Protein AF-A0A1G6VRT6-F1 (afdb_monomer)

Nearest PDB structures (foldseek):
  5xux-assembly3_F  TM=4.438E-01  e=1.487E+00  Methanosarcina mazei Go1

Foldseek 3Di:
DDKWKWFDPDDDDDPVPPPDDDDDDDDDDDDDDGDDTPPPDDAQLFWDWDWDQWDQDPNTTITMTDIDTDDLVSNLVVLVVVLQVVQQVLVCVVPANGLVSLLVCCPPPPVVSVLSNVLSVVLSVQQVVQSVVLSVCCVVVVDPDDPHSVVVVVSGDDNDRPPPPDD

Solvent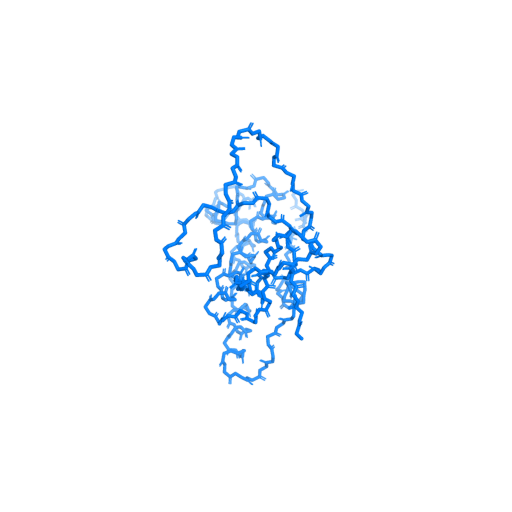-accessible surface area (backbone atoms only — not comparable to full-atom values): 10307 Å² total; per-residue (Å²): 133,70,71,40,49,31,68,49,91,77,81,84,85,63,89,8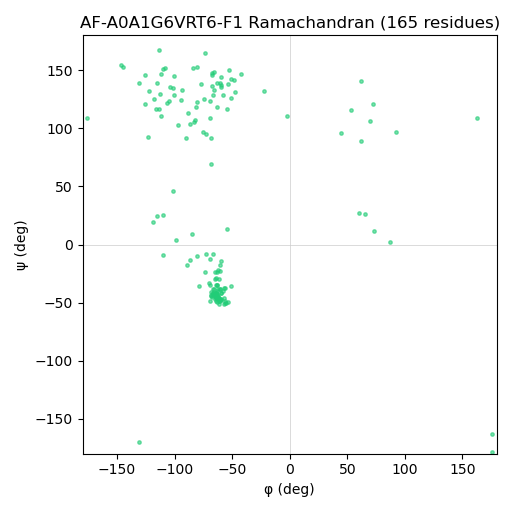7,75,77,83,76,80,90,78,92,87,83,84,95,77,90,83,90,70,83,60,75,59,50,91,70,87,76,55,75,47,57,34,36,78,42,84,47,81,62,42,78,56,96,90,39,54,26,38,32,27,38,69,38,77,42,53,73,66,56,31,51,54,42,50,52,52,52,52,50,52,51,46,21,54,56,32,36,78,76,76,31,92,16,44,69,58,38,37,72,27,51,81,41,92,49,65,69,50,17,54,51,7,48,52,45,45,52,54,50,52,51,34,51,55,47,50,51,52,52,52,49,37,33,74,72,64,77,41,81,72,70,92,45,69,71,61,50,54,71,74,38,70,81,94,70,76,81,73,92,75,80,133

Secondary structure (DSSP, 8-state):
--EEEEE-S-----TT--SS--------------PPP-S----TTTEEEEEEEEEEETTEEEEEEEEEEPPHHHHHHHHHHHHHHHHHHHHHTTT-SSHHHHHGGGG-SSHHHHHHHHHHHHHHHHHHHHHHHHHHHHHTTSSPPPSSHHHHHHHSPP--PPP----

Mean predicted aligned error: 12.63 Å

pLDDT: mean 73.94, std 24.64, range [24.84, 98.06]

Sequence (167 aa):
MPYINKPSGRFGYSPEIAMASRGVSPNWAEEWIWYEPSTMAHDDMFQRLEETTPLLVGGTLTQQWRLLPADAVHITAAATARAQARLDGWARTRNYDGVLSLATYANSAVPRFAAEAARGIELRDATWAKLYEILTAVQAGERPMPRTWAALEQELPPLIWPDAAAA

Structure (mmCIF, N/CA/C/O backbone):
data_AF-A0A1G6VRT6-F1
#
_entry.id   AF-A0A1G6VRT6-F1
#
loop_
_atom_site.group_PDB
_atom_site.id
_atom_site.type_symbol
_atom_site.label_atom_id
_atom_site.label_alt_id
_atom_site.label_comp_id
_atom_site.label_asym_id
_atom_site.label_entity_id
_atom_site.label_seq_id
_atom_site.pdbx_PDB_ins_code
_atom_site.Cartn_x
_atom_site.Cartn_y
_atom_site.Cartn_z
_atom_site.occupancy
_atom_site.B_iso_or_equiv
_atom_site.auth_seq_id
_atom_site.auth_comp_id
_atom_site.auth_asym_id
_atom_site.auth_atom_id
_atom_site.pdbx_PDB_model_num
ATOM 1 N N . MET A 1 1 ? 12.252 -10.273 -28.292 1.00 43.78 1 MET A N 1
ATOM 2 C CA . MET A 1 1 ? 11.646 -9.390 -27.271 1.00 43.78 1 MET A CA 1
ATOM 3 C C . MET A 1 1 ? 10.135 -9.437 -27.441 1.00 43.78 1 MET A C 1
ATOM 5 O O . MET A 1 1 ? 9.716 -9.535 -28.589 1.00 43.78 1 MET A O 1
ATOM 9 N N . PRO A 1 2 ? 9.337 -9.462 -26.363 1.00 47.69 2 PRO A N 1
ATOM 10 C CA . PRO A 1 2 ? 7.882 -9.515 -26.476 1.00 47.69 2 PRO A CA 1
ATOM 11 C C . PRO A 1 2 ? 7.295 -8.143 -26.850 1.00 47.69 2 PRO A C 1
ATOM 13 O O . PRO A 1 2 ? 7.732 -7.119 -26.323 1.00 47.69 2 PRO A O 1
ATOM 16 N N . TYR A 1 3 ? 6.314 -8.137 -27.754 1.00 38.84 3 TYR A N 1
ATOM 17 C CA . TYR A 1 3 ? 5.597 -6.945 -28.217 1.00 38.84 3 TYR A CA 1
ATOM 18 C C . TYR A 1 3 ? 4.096 -7.145 -28.037 1.00 38.84 3 TYR A C 1
ATOM 20 O O . TYR A 1 3 ? 3.597 -8.253 -28.231 1.00 38.84 3 TYR A O 1
ATOM 28 N N . ILE A 1 4 ? 3.393 -6.061 -27.721 1.00 43.75 4 ILE A N 1
ATOM 29 C CA . ILE A 1 4 ? 1.935 -6.008 -27.714 1.00 43.75 4 ILE A CA 1
ATOM 30 C C . ILE A 1 4 ? 1.486 -5.201 -28.927 1.00 43.75 4 ILE A C 1
ATOM 32 O O . ILE A 1 4 ? 1.867 -4.042 -29.091 1.00 43.75 4 ILE A O 1
ATOM 36 N N . ASN A 1 5 ? 0.682 -5.818 -29.788 1.00 43.56 5 ASN A N 1
ATOM 37 C CA . ASN A 1 5 ? 0.158 -5.173 -30.987 1.00 43.56 5 ASN A CA 1
ATOM 38 C C . ASN A 1 5 ? -1.288 -4.738 -30.746 1.00 43.56 5 ASN A C 1
ATOM 40 O O . ASN A 1 5 ? -2.097 -5.529 -30.258 1.00 43.56 5 ASN A O 1
ATOM 44 N N . LYS A 1 6 ? -1.618 -3.507 -31.140 1.00 45.47 6 LYS A N 1
ATOM 45 C CA . LYS A 1 6 ? -2.993 -3.018 -31.235 1.00 45.47 6 LYS A CA 1
ATOM 46 C C . LYS A 1 6 ? -3.221 -2.478 -32.651 1.00 45.47 6 LYS A C 1
ATOM 48 O O . LYS A 1 6 ? -2.519 -1.553 -33.056 1.00 45.47 6 LYS A O 1
ATOM 53 N N . PRO A 1 7 ? -4.182 -3.003 -33.424 1.00 43.25 7 PRO A N 1
ATOM 54 C CA . PRO A 1 7 ? -4.597 -2.359 -34.663 1.00 43.25 7 PRO A CA 1
ATOM 55 C C . PRO A 1 7 ? -5.185 -0.987 -34.310 1.00 43.25 7 PRO A C 1
ATOM 57 O O . PRO A 1 7 ? -6.159 -0.914 -33.560 1.00 43.25 7 PRO A O 1
ATOM 60 N N . SER A 1 8 ? -4.593 0.107 -34.791 1.00 48.62 8 SER A N 1
ATOM 61 C CA . SER A 1 8 ? -5.166 1.443 -34.627 1.00 48.62 8 SER A CA 1
ATOM 62 C C . SER A 1 8 ? -5.607 1.966 -35.988 1.00 48.62 8 SER A C 1
ATOM 64 O O . SER A 1 8 ? -4.811 2.286 -36.870 1.00 48.62 8 SER A O 1
ATOM 66 N N . GLY A 1 9 ? -6.922 2.062 -36.173 1.00 43.75 9 GLY A N 1
ATOM 67 C CA . GLY A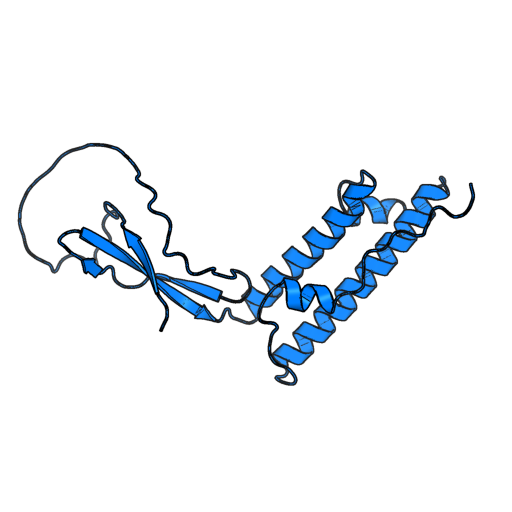 1 9 ? -7.488 2.847 -37.259 1.00 43.75 9 GLY A CA 1
ATOM 68 C C . GLY A 1 9 ? -7.228 4.332 -37.002 1.00 43.75 9 GLY A C 1
ATOM 69 O O . GLY A 1 9 ? -8.046 4.978 -36.365 1.00 43.75 9 GLY A O 1
ATOM 70 N N . ARG A 1 10 ? -6.107 4.848 -37.529 1.00 43.47 10 ARG A N 1
ATOM 71 C CA . ARG A 1 10 ? -5.695 6.270 -37.617 1.00 43.47 10 ARG A CA 1
ATOM 72 C C . ARG A 1 10 ? -5.256 6.954 -36.307 1.00 43.47 10 ARG A C 1
ATOM 74 O O . ARG A 1 10 ? -6.047 7.161 -35.397 1.00 43.47 10 ARG A O 1
ATOM 81 N N . PHE A 1 11 ? -4.015 7.451 -36.292 1.00 38.66 11 PHE A N 1
ATOM 82 C CA . PHE A 1 11 ? -3.571 8.526 -35.395 1.00 38.66 11 PHE A CA 1
ATOM 83 C C . PHE A 1 11 ? -3.538 9.871 -36.136 1.00 38.66 11 PHE A C 1
ATOM 85 O O . PHE A 1 11 ? -3.240 9.929 -37.331 1.00 38.66 11 PHE A O 1
ATOM 92 N N . GLY A 1 12 ? -3.867 10.948 -35.418 1.00 36.34 12 GLY A N 1
ATOM 93 C CA . GLY A 1 12 ? -3.774 12.326 -35.895 1.00 36.34 12 GLY A CA 1
ATOM 94 C C . GLY A 1 12 ? -2.324 12.814 -35.949 1.00 36.34 12 GLY A C 1
ATOM 95 O O . GLY A 1 12 ? -1.608 12.740 -34.959 1.00 36.34 12 GLY A O 1
ATOM 96 N N . TYR A 1 13 ? -1.936 13.287 -37.134 1.00 32.00 13 TYR A N 1
ATOM 97 C CA . TYR A 1 13 ? -0.764 14.087 -37.511 1.00 32.00 13 TYR A CA 1
ATOM 98 C C . TYR A 1 13 ? 0.206 14.530 -36.390 1.00 32.00 13 TYR A C 1
ATOM 100 O O . TYR A 1 13 ? -0.083 15.473 -35.656 1.00 32.00 13 TYR A O 1
ATOM 108 N N . SER A 1 14 ? 1.424 13.969 -36.381 1.00 32.97 14 SER A N 1
ATOM 109 C CA . SER A 1 14 ? 2.636 14.671 -35.924 1.00 32.97 14 SER A CA 1
ATOM 110 C C . SER A 1 14 ? 3.526 15.007 -37.141 1.00 32.97 14 SER A C 1
ATOM 112 O O . SER A 1 14 ? 3.465 14.2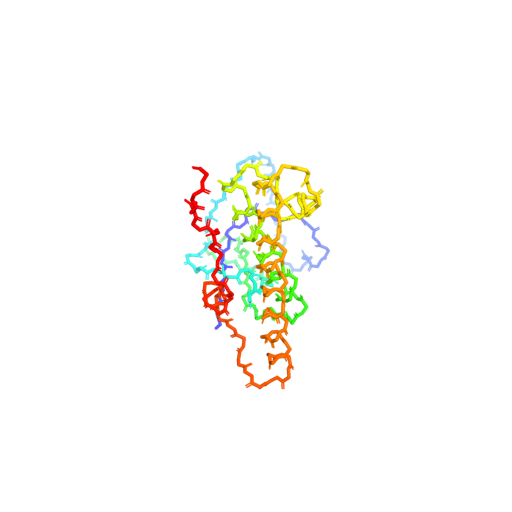99 -38.154 1.00 32.97 14 SER A O 1
ATOM 114 N N . PRO A 1 15 ? 4.339 16.084 -37.102 1.00 32.47 15 PRO A N 1
ATOM 115 C CA . PRO A 1 15 ? 5.078 16.587 -38.271 1.00 32.47 15 PRO A CA 1
ATOM 116 C C . PRO A 1 15 ? 6.177 15.648 -38.796 1.00 32.47 15 PRO A C 1
ATOM 118 O O . PRO A 1 15 ? 6.746 15.898 -39.855 1.00 32.47 15 PRO A O 1
ATOM 121 N N . GLU A 1 16 ? 6.481 14.570 -38.074 1.00 34.81 16 GLU A N 1
ATOM 122 C CA . GLU A 1 16 ? 7.564 13.633 -38.392 1.00 34.81 16 GLU A CA 1
ATOM 123 C C . GLU A 1 16 ? 7.170 12.613 -39.481 1.00 34.81 16 GLU A C 1
ATOM 125 O O . GLU A 1 16 ? 8.029 11.943 -40.051 1.00 34.81 16 GLU A O 1
ATOM 130 N N . ILE A 1 17 ? 5.885 12.547 -39.858 1.00 34.03 17 ILE A N 1
ATOM 131 C CA . ILE A 1 17 ? 5.340 11.621 -40.870 1.00 34.03 17 ILE A CA 1
ATOM 132 C C . ILE A 1 17 ? 5.129 12.337 -42.222 1.00 34.03 17 ILE A C 1
ATOM 134 O O . ILE A 1 17 ? 4.082 12.231 -42.855 1.00 34.03 17 ILE A O 1
ATOM 138 N N . ALA A 1 18 ? 6.115 13.111 -42.684 1.00 27.28 18 ALA A N 1
ATOM 139 C CA . ALA A 1 18 ? 6.044 13.820 -43.972 1.00 27.28 18 ALA A CA 1
ATOM 140 C C . ALA A 1 18 ? 6.768 13.110 -45.138 1.00 27.28 18 ALA A C 1
ATOM 142 O O . ALA A 1 18 ? 6.813 13.649 -46.242 1.00 27.28 18 ALA A O 1
ATOM 143 N N . MET A 1 19 ? 7.328 11.908 -44.941 1.00 27.06 19 MET A N 1
ATOM 144 C CA . MET A 1 19 ? 8.207 11.268 -45.941 1.00 27.06 19 MET A CA 1
ATOM 145 C C . MET A 1 19 ? 7.747 9.919 -46.515 1.00 27.06 19 MET A C 1
ATOM 147 O O . MET A 1 19 ? 8.545 9.221 -47.134 1.00 27.06 19 MET A O 1
ATOM 151 N N . ALA A 1 20 ? 6.461 9.573 -46.423 1.00 28.34 20 ALA A N 1
ATOM 152 C CA . ALA A 1 20 ? 5.912 8.411 -47.128 1.00 28.34 20 ALA A CA 1
ATOM 153 C C . ALA A 1 20 ? 4.744 8.814 -48.046 1.00 28.34 20 ALA A C 1
ATOM 155 O O . ALA A 1 20 ? 3.598 8.880 -47.628 1.00 28.34 20 ALA A O 1
ATOM 156 N N . SER A 1 21 ? 5.094 9.091 -49.305 1.00 27.50 21 SER A N 1
ATOM 157 C CA . SER A 1 21 ? 4.302 8.878 -50.530 1.00 27.50 21 SER A CA 1
ATOM 158 C C . SER A 1 21 ? 2.871 9.439 -50.628 1.00 27.50 21 SER A C 1
ATOM 160 O O . SER A 1 21 ? 1.924 8.976 -50.005 1.00 27.50 21 SER A O 1
ATOM 162 N N . ARG A 1 22 ? 2.723 10.381 -51.568 1.00 27.34 22 ARG A N 1
ATOM 163 C CA . ARG A 1 22 ? 1.492 11.020 -52.066 1.00 27.34 22 ARG A CA 1
ATOM 164 C C . ARG A 1 22 ? 0.389 10.034 -52.497 1.00 27.34 22 ARG A C 1
ATOM 166 O O . ARG A 1 22 ? 0.671 9.087 -53.223 1.00 27.34 22 ARG A O 1
ATOM 173 N N . GLY A 1 23 ? -0.869 10.393 -52.222 1.00 24.84 23 GLY A N 1
ATOM 174 C CA . GLY A 1 23 ? -2.055 9.841 -52.892 1.00 24.84 23 GLY A CA 1
ATOM 175 C C . GLY A 1 23 ? -3.356 10.095 -52.119 1.00 24.84 23 GLY A C 1
ATOM 176 O O . GLY A 1 23 ? -3.562 9.515 -51.066 1.00 24.84 23 GLY A O 1
ATOM 177 N N . VAL A 1 24 ? -4.206 10.982 -52.645 1.00 28.47 24 VAL A N 1
ATOM 178 C CA . VAL A 1 24 ? -5.591 11.348 -52.232 1.00 28.47 24 VAL A CA 1
ATOM 179 C C . VAL A 1 24 ? -6.420 10.084 -51.854 1.00 28.47 24 VAL A C 1
ATOM 181 O O . VAL A 1 24 ? -6.215 9.057 -52.486 1.00 28.47 24 VAL A O 1
ATOM 184 N N . SER A 1 25 ? -7.382 10.002 -50.914 1.00 30.25 25 SER A N 1
ATOM 185 C CA . SER A 1 25 ? -8.563 10.837 -50.579 1.00 30.25 25 SER A CA 1
ATOM 186 C C . SER A 1 25 ? -9.387 10.147 -49.427 1.00 30.25 25 SER A C 1
ATOM 188 O O . SER A 1 25 ? -8.831 9.263 -48.784 1.00 30.25 25 SER A O 1
ATOM 190 N N . PRO A 1 26 ? -10.668 10.456 -49.102 1.00 37.03 26 PRO A N 1
ATOM 191 C CA . PRO A 1 26 ? -11.062 11.312 -47.978 1.00 37.03 26 PRO A CA 1
ATOM 192 C C . PRO A 1 26 ? -12.181 10.689 -47.076 1.00 37.03 26 PRO A C 1
ATOM 194 O O . PRO A 1 26 ? -12.566 9.541 -47.246 1.00 37.03 26 PRO A O 1
ATOM 197 N N . ASN A 1 27 ? -12.733 11.493 -46.157 1.00 33.75 27 ASN A N 1
ATOM 198 C CA . ASN A 1 27 ? -14.095 11.425 -45.578 1.00 33.75 27 ASN A CA 1
ATOM 199 C C . ASN A 1 27 ? -14.507 10.274 -44.619 1.00 33.75 27 ASN A C 1
ATOM 201 O O . ASN A 1 27 ? -14.776 9.150 -45.011 1.00 33.75 27 ASN A O 1
ATOM 205 N N . TRP A 1 28 ? -14.605 10.652 -43.338 1.00 40.38 28 TRP A N 1
ATOM 206 C CA . TRP A 1 28 ? -15.759 10.542 -42.419 1.00 40.38 28 TRP A CA 1
ATOM 207 C C . TRP A 1 28 ? -16.552 9.211 -42.385 1.00 40.38 28 TRP A C 1
ATOM 209 O O . TRP A 1 28 ? -17.489 9.039 -43.155 1.00 40.38 28 TRP A O 1
ATOM 219 N N . ALA A 1 29 ? -16.215 8.341 -41.423 1.00 27.47 29 ALA A N 1
ATOM 220 C CA . ALA A 1 29 ? -17.055 7.334 -40.733 1.00 27.47 29 ALA A CA 1
ATOM 221 C C . ALA A 1 29 ? -16.149 6.695 -39.649 1.00 27.47 29 ALA A C 1
ATOM 223 O O . ALA A 1 29 ? -15.026 6.310 -39.964 1.00 27.47 29 ALA A O 1
ATOM 224 N N . GLU A 1 30 ? -16.363 6.953 -38.356 1.00 44.31 30 GLU A N 1
ATOM 225 C CA . GLU A 1 30 ? -17.156 6.163 -37.392 1.00 44.31 30 GLU A CA 1
ATOM 226 C C . GLU A 1 30 ? -16.659 4.727 -37.128 1.00 44.31 30 GLU A C 1
ATOM 228 O O . GLU A 1 30 ? -16.243 4.015 -38.034 1.00 44.31 30 GLU A O 1
ATOM 233 N N . GLU A 1 31 ? -16.764 4.352 -35.844 1.00 29.03 31 GLU A N 1
ATOM 234 C CA . GLU A 1 31 ? -16.533 3.041 -35.212 1.00 29.03 31 GLU A CA 1
ATOM 235 C C . GLU A 1 31 ? -15.118 2.756 -34.651 1.00 29.03 31 GLU A C 1
ATOM 237 O O . GLU A 1 31 ? -14.180 2.328 -35.323 1.00 29.03 31 GLU A O 1
ATOM 242 N N . TRP A 1 32 ? -14.973 2.982 -33.338 1.00 28.61 32 TRP A N 1
ATOM 243 C CA . TRP A 1 32 ? -13.806 2.577 -32.552 1.00 28.61 32 TRP A CA 1
ATOM 244 C C . TRP A 1 32 ? -13.856 1.069 -32.298 1.00 28.61 32 TRP A C 1
ATOM 246 O O . TRP A 1 32 ? -14.498 0.623 -31.347 1.00 28.61 32 TRP A O 1
ATOM 256 N N . ILE A 1 33 ? -13.158 0.274 -33.107 1.00 29.42 33 ILE A N 1
ATOM 257 C CA . ILE A 1 33 ? -13.012 -1.155 -32.820 1.00 29.42 33 ILE A CA 1
ATOM 258 C C . ILE A 1 33 ? -11.815 -1.352 -31.886 1.00 29.42 33 ILE A C 1
ATOM 260 O O . ILE A 1 33 ? -10.651 -1.274 -32.288 1.00 29.42 33 ILE A O 1
ATOM 264 N N . TRP A 1 34 ? -12.108 -1.591 -30.609 1.00 27.31 34 TRP A N 1
ATOM 265 C CA . TRP A 1 34 ? -11.132 -2.081 -29.643 1.00 27.31 34 TRP A CA 1
ATOM 266 C C . TRP A 1 34 ? -10.835 -3.547 -29.954 1.00 27.31 34 TRP A C 1
ATOM 268 O O . TRP A 1 34 ? -11.556 -4.436 -29.517 1.00 27.31 34 TRP A O 1
ATOM 278 N N . TYR A 1 35 ? -9.773 -3.814 -30.708 1.00 32.66 35 TYR A N 1
ATOM 279 C CA . TYR A 1 35 ? -9.184 -5.149 -30.715 1.00 32.66 35 TYR A CA 1
ATOM 280 C C . TYR A 1 35 ? -8.305 -5.281 -29.474 1.00 32.66 35 TYR A C 1
ATOM 282 O O . TYR A 1 35 ? -7.418 -4.450 -29.248 1.00 32.66 35 TYR A O 1
ATOM 290 N N . GLU A 1 36 ? -8.616 -6.284 -28.650 1.00 30.86 36 GLU A N 1
ATOM 291 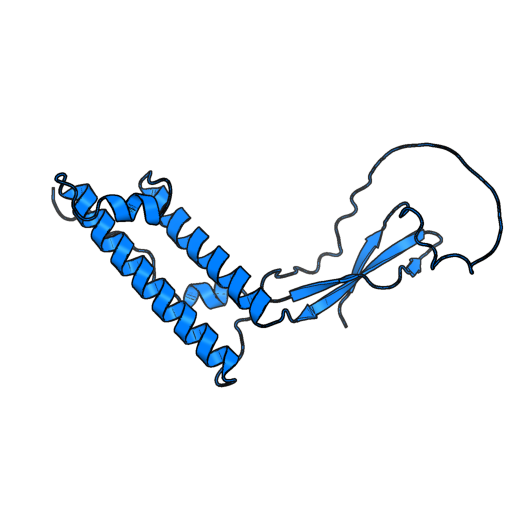C CA . GLU A 1 36 ? -7.862 -6.622 -27.445 1.00 30.86 36 GLU A CA 1
ATOM 292 C C . GLU A 1 36 ? -6.360 -6.676 -27.770 1.00 30.86 36 GLU A C 1
ATOM 294 O O . GLU A 1 36 ? -5.975 -7.291 -28.773 1.00 30.86 36 GLU A O 1
ATOM 299 N N . PRO A 1 37 ? -5.490 -6.027 -26.972 1.00 40.22 37 PRO A N 1
ATOM 300 C CA . PRO A 1 37 ? -4.065 -6.227 -27.134 1.00 40.22 37 PRO A CA 1
ATOM 301 C C . PRO A 1 37 ? -3.780 -7.714 -26.922 1.00 40.22 37 PRO A C 1
ATOM 303 O O . PRO A 1 37 ? -4.327 -8.321 -26.004 1.00 40.22 37 PRO A O 1
ATOM 306 N N . SER A 1 38 ? -2.946 -8.284 -27.795 1.00 39.88 38 SER A N 1
ATOM 307 C CA . SER A 1 38 ? -2.378 -9.637 -27.706 1.00 39.88 38 SER A CA 1
ATOM 308 C C . SER A 1 38 ? -2.368 -10.201 -26.279 1.00 39.88 38 SER A C 1
ATOM 310 O O . SER A 1 38 ? -1.869 -9.528 -25.381 1.00 39.88 38 SER A O 1
ATOM 312 N N . THR A 1 39 ? -2.828 -11.443 -26.103 1.00 42.78 39 THR A N 1
ATOM 313 C CA . THR A 1 39 ? -3.040 -12.201 -24.846 1.00 42.78 39 THR A CA 1
ATOM 314 C C . THR A 1 39 ? -1.841 -12.335 -23.885 1.00 42.78 39 THR A C 1
ATOM 316 O O . THR A 1 39 ? -1.860 -13.168 -22.978 1.00 42.78 39 THR A O 1
ATOM 319 N N . MET A 1 40 ? -0.764 -11.571 -24.062 1.00 43.22 40 MET A N 1
ATOM 320 C CA . MET A 1 40 ? 0.288 -11.446 -23.066 1.00 43.22 40 MET A CA 1
ATOM 321 C C . MET A 1 40 ? -0.244 -10.679 -21.855 1.00 43.22 40 MET A C 1
ATOM 323 O O . MET A 1 40 ? -0.439 -9.468 -21.910 1.00 43.22 40 MET A O 1
ATOM 327 N N . ALA A 1 41 ? -0.439 -11.399 -20.750 1.00 54.59 41 ALA A N 1
ATOM 328 C CA . ALA A 1 41 ? -0.628 -10.797 -19.440 1.00 54.59 41 ALA A CA 1
ATOM 329 C C . ALA A 1 41 ? 0.558 -9.860 -19.140 1.00 54.59 41 ALA A C 1
ATOM 331 O O . ALA A 1 41 ? 1.709 -10.297 -19.077 1.00 54.59 41 ALA A O 1
ATOM 332 N N . HIS A 1 42 ? 0.268 -8.570 -19.008 1.00 59.34 42 HIS A N 1
ATOM 333 C CA . HIS A 1 42 ? 1.203 -7.519 -18.611 1.00 59.34 42 HIS A CA 1
ATOM 334 C C . HIS A 1 42 ? 0.977 -7.219 -17.124 1.00 59.34 42 HIS A C 1
ATOM 336 O O . HIS A 1 42 ? -0.166 -7.030 -16.714 1.00 59.34 42 HIS A O 1
ATOM 342 N N . ASP A 1 43 ? 2.041 -7.218 -16.311 1.00 68.81 43 ASP A N 1
ATOM 343 C CA . ASP A 1 43 ? 1.964 -6.731 -14.921 1.00 68.81 43 ASP A CA 1
ATOM 344 C C . ASP A 1 43 ? 2.455 -5.286 -14.892 1.00 68.81 43 ASP A C 1
ATOM 346 O O . ASP A 1 43 ? 3.660 -5.017 -14.943 1.00 68.81 43 ASP A O 1
ATOM 350 N N . ASP A 1 44 ? 1.506 -4.358 -14.812 1.00 71.06 44 ASP A N 1
ATOM 351 C CA . ASP A 1 44 ? 1.752 -2.917 -14.815 1.00 71.06 44 ASP A CA 1
ATOM 352 C C . ASP A 1 44 ? 2.634 -2.425 -13.663 1.00 71.06 44 ASP A C 1
ATOM 354 O O . ASP A 1 44 ? 3.168 -1.324 -13.752 1.00 71.06 44 ASP A O 1
ATOM 358 N N . MET A 1 45 ? 2.869 -3.229 -12.623 1.00 74.75 45 MET A N 1
ATOM 359 C CA . MET A 1 45 ? 3.793 -2.876 -11.546 1.00 74.75 45 MET A CA 1
ATOM 360 C C . MET A 1 45 ? 5.254 -3.097 -11.924 1.00 74.75 45 MET A C 1
ATOM 362 O O . MET A 1 45 ? 6.103 -2.313 -11.513 1.00 74.75 45 MET A O 1
ATOM 366 N N . PHE A 1 46 ? 5.559 -4.135 -12.706 1.00 73.62 46 PHE A N 1
ATOM 367 C CA . PHE A 1 46 ? 6.941 -4.511 -13.040 1.00 73.62 46 PHE A CA 1
ATOM 368 C C . PHE A 1 46 ? 7.314 -4.251 -14.490 1.00 73.62 46 PHE A C 1
ATOM 370 O O . PHE A 1 46 ? 8.482 -4.391 -14.859 1.00 73.62 46 PHE A O 1
ATOM 377 N N . GLN A 1 47 ? 6.338 -3.904 -15.320 1.00 69.50 47 GLN A N 1
ATOM 378 C CA . GLN A 1 47 ? 6.526 -3.707 -16.743 1.00 69.50 47 GLN A CA 1
ATOM 379 C C . GLN A 1 47 ? 5.911 -2.380 -17.177 1.00 69.50 47 GLN A C 1
ATOM 381 O O . GLN A 1 47 ? 4.799 -2.031 -16.787 1.00 69.50 47 GLN A O 1
ATOM 386 N N . ARG A 1 48 ? 6.614 -1.663 -18.048 1.00 72.69 48 ARG A N 1
ATOM 387 C CA . ARG A 1 48 ? 6.128 -0.460 -18.725 1.00 72.69 48 ARG A CA 1
ATOM 388 C C . ARG A 1 48 ? 5.960 -0.745 -20.212 1.00 72.69 48 ARG A C 1
ATOM 390 O O . ARG A 1 48 ? 6.720 -1.519 -20.791 1.00 72.69 48 ARG A O 1
ATOM 397 N N . LEU A 1 49 ? 4.967 -0.106 -20.817 1.00 71.88 49 LEU A N 1
ATOM 398 C CA . LEU A 1 49 ? 4.759 -0.136 -22.259 1.00 71.88 49 LEU A CA 1
ATOM 399 C C . LEU A 1 49 ? 5.439 1.086 -22.876 1.00 71.88 49 LEU A C 1
ATOM 401 O O . LEU A 1 49 ? 5.167 2.217 -22.482 1.00 71.88 49 LEU A O 1
ATOM 405 N N . GLU A 1 50 ? 6.331 0.848 -23.827 1.00 72.88 50 GLU A N 1
ATOM 406 C CA . GLU A 1 50 ? 6.947 1.875 -24.661 1.00 72.88 50 GLU A CA 1
ATOM 407 C C . GLU A 1 50 ? 6.318 1.811 -26.051 1.00 72.88 50 GLU A C 1
ATOM 409 O O . GLU A 1 50 ? 6.321 0.759 -26.692 1.00 72.88 50 GLU A O 1
ATOM 414 N N . GLU A 1 51 ? 5.756 2.926 -26.509 1.00 74.44 51 GLU A N 1
ATOM 415 C CA . GLU A 1 51 ? 5.216 3.024 -27.860 1.00 74.44 51 GLU A CA 1
ATOM 416 C C . GLU A 1 51 ? 6.359 2.934 -28.875 1.00 74.44 51 GLU A C 1
ATOM 418 O O . GLU A 1 51 ? 7.357 3.646 -28.774 1.00 74.44 51 GLU A O 1
ATOM 423 N N . THR A 1 52 ? 6.231 2.045 -29.855 1.00 73.06 52 THR A N 1
ATOM 424 C CA . THR A 1 52 ? 7.219 1.900 -30.929 1.00 73.06 52 THR A CA 1
ATOM 425 C C . THR A 1 52 ? 6.633 2.304 -32.273 1.00 73.06 52 THR A C 1
ATOM 427 O O . THR A 1 52 ? 5.420 2.445 -32.415 1.00 73.06 52 THR A O 1
ATOM 430 N N . THR A 1 53 ? 7.496 2.466 -33.278 1.00 76.38 53 THR A N 1
ATOM 431 C CA . THR A 1 53 ? 7.074 2.787 -34.643 1.00 76.38 53 THR A CA 1
ATOM 432 C C . THR A 1 53 ? 5.988 1.813 -35.122 1.00 76.38 53 THR A C 1
ATOM 434 O O . THR A 1 53 ? 6.206 0.600 -35.069 1.00 76.38 53 THR A O 1
ATOM 437 N N . PRO A 1 54 ? 4.830 2.313 -35.590 1.00 76.19 54 PRO A N 1
ATOM 438 C CA . PRO A 1 54 ? 3.766 1.465 -36.109 1.00 76.19 54 PRO A CA 1
ATOM 439 C C . PRO A 1 54 ? 4.233 0.627 -37.304 1.00 76.19 54 PRO A C 1
ATOM 441 O O . PRO A 1 54 ? 4.992 1.102 -38.151 1.00 76.19 54 PRO A O 1
ATOM 444 N N . LEU A 1 55 ? 3.740 -0.607 -37.406 1.00 75.06 55 LEU A N 1
ATOM 445 C CA . LEU A 1 55 ? 4.069 -1.531 -38.490 1.00 75.06 55 LEU A CA 1
ATOM 446 C C . LEU A 1 55 ? 2.918 -1.619 -39.495 1.00 75.06 55 LEU A C 1
ATOM 448 O O . LEU A 1 55 ? 1.766 -1.781 -39.104 1.00 75.06 55 LEU A O 1
ATOM 452 N N . LEU A 1 56 ? 3.213 -1.575 -40.795 1.00 75.19 56 LEU A N 1
ATOM 453 C CA . LEU A 1 56 ? 2.218 -1.860 -41.830 1.00 75.19 56 LEU A CA 1
ATOM 454 C C . LEU A 1 56 ? 2.099 -3.379 -42.026 1.00 75.19 56 LEU A C 1
ATOM 456 O O . LEU A 1 56 ? 2.983 -4.005 -42.608 1.00 75.19 56 LEU A O 1
ATOM 460 N N . VAL A 1 57 ? 1.001 -3.972 -41.559 1.00 73.31 57 VAL A N 1
ATOM 461 C CA . VAL A 1 57 ? 0.714 -5.409 -41.679 1.00 73.31 57 VAL A CA 1
ATOM 462 C C . VAL A 1 57 ? -0.533 -5.579 -42.537 1.00 73.31 57 VAL A C 1
ATOM 464 O O . VAL A 1 57 ? -1.602 -5.095 -42.182 1.00 73.31 57 VAL A O 1
ATOM 467 N N . GLY A 1 58 ? -0.402 -6.219 -43.703 1.00 73.50 58 GLY A N 1
ATOM 468 C CA . GLY A 1 58 ? -1.545 -6.484 -44.590 1.00 73.50 58 GLY A CA 1
ATOM 469 C C . GLY A 1 58 ? -2.279 -5.231 -45.096 1.00 73.50 58 GLY A C 1
ATOM 470 O O . GLY A 1 58 ? -3.469 -5.302 -45.376 1.00 73.50 58 GLY A O 1
ATOM 471 N N . GLY A 1 59 ? -1.598 -4.081 -45.190 1.00 75.69 59 GLY A N 1
ATOM 472 C CA . GLY A 1 59 ? -2.213 -2.801 -45.575 1.00 75.69 59 GLY A CA 1
ATOM 473 C C . GLY A 1 59 ? -2.820 -2.007 -44.410 1.00 75.69 59 GLY A C 1
ATOM 474 O O . GLY A 1 59 ? -3.343 -0.917 -44.625 1.00 75.69 59 GLY A O 1
ATOM 475 N N . THR A 1 60 ? -2.710 -2.504 -43.177 1.00 70.81 60 THR A N 1
ATOM 476 C CA . THR A 1 60 ? -3.184 -1.828 -41.964 1.00 70.81 60 THR A CA 1
ATOM 477 C C . THR A 1 60 ? -2.011 -1.410 -41.084 1.00 70.81 60 THR A C 1
ATOM 479 O O . THR A 1 60 ? -1.133 -2.216 -40.772 1.00 70.81 60 THR A O 1
ATOM 482 N N . LEU A 1 61 ? -1.985 -0.140 -40.670 1.00 70.31 61 LEU A N 1
ATOM 483 C CA . LEU A 1 61 ? -1.039 0.326 -39.658 1.00 70.31 61 LEU A CA 1
ATOM 484 C C . LEU A 1 61 ? -1.412 -0.280 -38.303 1.00 70.31 61 LEU A C 1
ATOM 486 O O . LEU A 1 61 ? -2.531 -0.139 -37.816 1.00 70.31 61 LEU A O 1
ATOM 490 N N . THR A 1 62 ? -0.458 -0.977 -37.709 1.00 72.50 62 THR A N 1
ATOM 491 C CA . THR A 1 62 ? -0.593 -1.663 -36.431 1.00 72.50 62 THR A CA 1
ATOM 492 C C . THR A 1 62 ? 0.310 -0.968 -35.429 1.00 72.50 62 THR A C 1
ATOM 494 O O . THR A 1 62 ? 1.531 -0.959 -35.596 1.00 72.50 62 THR A O 1
ATOM 497 N N . GLN A 1 63 ? -0.287 -0.384 -34.389 1.00 75.44 63 GLN A N 1
ATOM 498 C CA . GLN A 1 63 ? 0.462 0.180 -33.277 1.00 75.44 63 GLN A CA 1
ATOM 499 C C . GLN A 1 63 ? 1.172 -0.944 -32.531 1.00 75.44 63 GLN A C 1
ATOM 501 O O . GLN A 1 63 ? 0.568 -1.966 -32.194 1.00 75.44 63 GLN A O 1
ATOM 506 N N . GLN A 1 64 ? 2.451 -0.733 -32.251 1.00 63.41 64 GLN A N 1
ATOM 507 C CA . GLN A 1 64 ? 3.274 -1.678 -31.516 1.00 63.41 64 GLN A CA 1
ATOM 508 C C . GLN A 1 64 ? 3.711 -1.059 -30.192 1.00 63.41 64 GLN A C 1
ATOM 510 O O . GLN A 1 64 ? 4.067 0.121 -30.138 1.00 63.41 64 GLN A O 1
ATOM 515 N N . TRP A 1 65 ? 3.692 -1.872 -29.140 1.00 72.12 65 TRP A N 1
ATOM 516 C CA . TRP A 1 65 ? 4.185 -1.531 -27.814 1.00 72.12 65 TRP A CA 1
ATOM 517 C C . TRP A 1 65 ? 5.258 -2.529 -27.405 1.00 72.12 65 TRP A C 1
ATOM 519 O O . TRP A 1 65 ? 5.075 -3.745 -27.511 1.00 72.12 65 TRP A O 1
ATOM 529 N N . ARG A 1 66 ? 6.383 -2.020 -26.917 1.00 69.31 66 ARG A N 1
ATOM 530 C CA . ARG A 1 66 ? 7.460 -2.814 -26.339 1.00 69.31 66 ARG A CA 1
ATOM 531 C C . ARG A 1 66 ? 7.272 -2.901 -24.830 1.00 69.31 66 ARG A C 1
ATOM 533 O O . ARG A 1 66 ? 7.059 -1.890 -24.169 1.00 69.31 66 ARG A O 1
ATOM 540 N N . LEU A 1 67 ? 7.399 -4.107 -24.286 1.00 71.62 67 LEU A N 1
ATOM 541 C CA . LEU A 1 67 ? 7.454 -4.326 -22.843 1.00 71.62 67 LEU A CA 1
ATOM 542 C C . LEU A 1 67 ? 8.875 -4.065 -22.339 1.00 71.62 67 LEU A C 1
ATOM 544 O O . LEU A 1 67 ? 9.817 -4.760 -22.727 1.00 71.62 67 LEU A O 1
ATOM 548 N N . LEU A 1 68 ? 9.016 -3.077 -21.463 1.00 69.38 68 LEU A N 1
ATOM 549 C CA . LEU A 1 68 ? 10.246 -2.762 -20.747 1.00 69.38 68 LEU A CA 1
ATOM 550 C C . LEU A 1 68 ? 10.087 -3.099 -19.261 1.00 69.38 68 LEU A C 1
ATOM 552 O O . LEU A 1 68 ? 8.973 -3.010 -18.744 1.00 69.38 68 LEU A O 1
ATOM 556 N N . PRO A 1 69 ? 11.165 -3.459 -18.546 1.00 73.75 69 PRO A N 1
ATOM 557 C CA . PRO A 1 69 ? 11.119 -3.499 -17.090 1.00 73.75 69 PRO A CA 1
ATOM 558 C C . PRO A 1 69 ? 10.798 -2.102 -16.542 1.00 73.75 69 PRO A C 1
ATOM 560 O O . PRO A 1 69 ? 11.299 -1.095 -17.044 1.00 73.75 69 PRO A O 1
ATOM 563 N N . ALA A 1 70 ? 9.950 -2.043 -15.520 1.00 78.56 70 ALA A N 1
ATOM 564 C CA . ALA A 1 70 ? 9.687 -0.809 -14.799 1.00 78.56 70 ALA A CA 1
ATOM 565 C C . ALA A 1 70 ? 10.936 -0.355 -14.026 1.00 78.56 70 ALA A C 1
ATOM 567 O O . ALA A 1 70 ? 11.709 -1.174 -13.525 1.00 78.56 70 ALA A O 1
ATOM 568 N N . ASP A 1 71 ? 11.128 0.959 -13.926 1.00 79.50 71 ASP A N 1
ATOM 569 C CA . ASP A 1 71 ? 12.155 1.538 -13.063 1.00 79.50 71 ASP A CA 1
ATOM 570 C C . ASP A 1 71 ? 11.760 1.443 -11.576 1.00 79.50 71 ASP A C 1
ATOM 572 O O . ASP A 1 71 ? 10.605 1.196 -11.218 1.00 79.50 71 ASP A O 1
ATOM 576 N N . ALA A 1 72 ? 12.735 1.639 -10.687 1.00 78.75 72 ALA A N 1
ATOM 577 C CA . ALA A 1 72 ? 12.529 1.503 -9.246 1.00 78.75 72 ALA A CA 1
ATOM 578 C C . ALA A 1 72 ? 11.495 2.493 -8.679 1.00 78.75 72 ALA A C 1
ATOM 580 O O . ALA A 1 72 ? 10.814 2.168 -7.703 1.00 78.75 72 ALA A O 1
ATOM 581 N N . VAL A 1 73 ? 11.357 3.681 -9.281 1.00 82.19 73 VAL A N 1
ATOM 582 C CA . VAL A 1 73 ? 10.390 4.703 -8.852 1.00 82.19 73 VAL A CA 1
ATOM 583 C C . VAL A 1 73 ? 8.974 4.228 -9.156 1.00 82.19 73 VAL A C 1
ATOM 585 O O . VAL A 1 73 ? 8.120 4.232 -8.269 1.00 82.19 73 VAL A O 1
ATOM 588 N N . HIS A 1 74 ? 8.746 3.745 -10.378 1.00 83.00 74 HIS A N 1
ATOM 589 C CA . HIS A 1 74 ? 7.473 3.178 -10.808 1.00 83.00 74 HIS A CA 1
ATOM 590 C C . HIS A 1 74 ? 7.072 1.980 -9.951 1.00 83.00 74 HIS A C 1
ATOM 592 O O . HIS A 1 74 ? 5.948 1.936 -9.450 1.00 83.00 74 HIS A O 1
ATOM 598 N N . ILE A 1 75 ? 7.995 1.042 -9.712 1.00 82.62 75 ILE A N 1
ATOM 599 C CA . ILE A 1 75 ? 7.685 -0.143 -8.903 1.00 82.62 75 ILE A CA 1
ATOM 600 C C . ILE A 1 75 ? 7.348 0.258 -7.462 1.00 82.62 75 ILE A C 1
ATOM 602 O O . ILE A 1 75 ? 6.390 -0.259 -6.895 1.00 82.62 75 ILE A O 1
ATOM 606 N N . THR A 1 76 ? 8.084 1.207 -6.877 1.00 86.25 76 THR A N 1
ATOM 607 C CA . THR A 1 76 ? 7.808 1.703 -5.518 1.00 86.25 76 THR A CA 1
ATOM 608 C C . THR A 1 76 ? 6.420 2.344 -5.434 1.00 86.25 76 THR A C 1
ATOM 610 O O . THR A 1 76 ? 5.647 2.036 -4.525 1.00 86.25 76 THR A O 1
ATOM 613 N N . ALA A 1 77 ? 6.064 3.195 -6.399 1.00 87.38 77 ALA A N 1
ATOM 614 C CA . ALA A 1 77 ? 4.751 3.835 -6.454 1.00 87.38 77 ALA A CA 1
ATOM 615 C C . ALA A 1 77 ? 3.610 2.811 -6.614 1.00 87.38 77 ALA A C 1
ATOM 617 O O . ALA A 1 77 ? 2.621 2.854 -5.884 1.00 87.38 77 ALA A O 1
ATOM 618 N N . ALA A 1 78 ? 3.762 1.846 -7.521 1.00 87.50 78 ALA A N 1
ATOM 619 C CA . ALA A 1 78 ? 2.761 0.806 -7.740 1.00 87.50 78 ALA A CA 1
ATOM 620 C C . ALA A 1 78 ? 2.625 -0.142 -6.532 1.00 87.50 78 ALA A C 1
ATOM 622 O O . ALA A 1 78 ? 1.508 -0.467 -6.123 1.00 87.50 78 ALA A O 1
ATOM 623 N N . ALA A 1 79 ? 3.739 -0.545 -5.912 1.00 90.31 79 ALA A N 1
ATOM 624 C CA . ALA A 1 79 ? 3.735 -1.425 -4.746 1.00 90.31 79 ALA A CA 1
ATOM 625 C C . ALA A 1 79 ? 3.086 -0.759 -3.525 1.00 90.31 79 ALA A C 1
ATOM 627 O O . ALA A 1 79 ? 2.267 -1.378 -2.845 1.00 90.31 79 ALA A O 1
ATOM 628 N N . THR A 1 80 ? 3.400 0.514 -3.270 1.00 92.75 80 THR A N 1
ATOM 629 C CA . THR A 1 80 ? 2.781 1.280 -2.178 1.00 92.75 80 THR A CA 1
ATOM 630 C C . THR A 1 80 ? 1.282 1.485 -2.404 1.00 92.75 80 THR A C 1
ATOM 632 O O . THR A 1 80 ? 0.498 1.267 -1.481 1.00 92.75 80 THR A O 1
ATOM 635 N N . ALA A 1 81 ? 0.851 1.798 -3.631 1.00 92.56 81 ALA A N 1
ATOM 636 C CA . ALA A 1 81 ? -0.568 1.922 -3.964 1.00 92.56 81 ALA A CA 1
ATOM 637 C C . ALA A 1 81 ? -1.339 0.602 -3.769 1.00 92.56 81 ALA A C 1
ATOM 639 O O . ALA A 1 81 ? -2.412 0.593 -3.161 1.00 92.56 81 ALA A O 1
ATOM 640 N N . ARG A 1 82 ? -0.785 -0.530 -4.228 1.00 93.81 82 ARG A N 1
ATOM 641 C CA . ARG A 1 82 ? -1.406 -1.854 -4.049 1.00 93.81 82 ARG A CA 1
ATOM 642 C C . ARG A 1 82 ? -1.446 -2.279 -2.574 1.00 93.81 82 ARG A C 1
ATOM 644 O O . ARG A 1 82 ? -2.465 -2.803 -2.126 1.00 93.81 82 ARG A O 1
ATOM 651 N N . ALA A 1 83 ? -0.403 -1.991 -1.792 1.00 95.44 83 ALA A N 1
ATOM 652 C CA . ALA A 1 83 ? -0.388 -2.255 -0.349 1.00 95.44 83 ALA A CA 1
ATOM 653 C C . ALA A 1 83 ? -1.438 -1.427 0.409 1.00 95.44 83 ALA A C 1
ATOM 655 O O . ALA A 1 83 ? -2.156 -1.971 1.251 1.00 95.44 83 ALA A O 1
ATOM 656 N N . GLN A 1 84 ? -1.585 -0.143 0.067 1.00 97.25 84 GLN A N 1
ATOM 657 C CA . GLN A 1 84 ? -2.639 0.716 0.608 1.00 97.25 84 GLN A CA 1
ATOM 658 C C . GLN A 1 84 ? -4.030 0.161 0.266 1.00 97.25 84 GLN A C 1
ATOM 660 O O . GLN A 1 84 ? -4.855 -0.026 1.159 1.00 97.25 84 GLN A O 1
ATOM 665 N N . ALA A 1 85 ? -4.271 -0.191 -1.002 1.00 96.75 85 ALA A N 1
ATOM 666 C CA . ALA A 1 85 ? -5.543 -0.761 -1.445 1.00 96.75 85 ALA A CA 1
ATOM 667 C C . ALA A 1 85 ? -5.878 -2.084 -0.735 1.00 96.75 85 ALA A C 1
ATOM 669 O O . ALA A 1 85 ? -7.034 -2.310 -0.375 1.00 96.75 85 ALA A O 1
ATOM 670 N N . ARG A 1 86 ? -4.873 -2.934 -0.487 1.00 96.81 86 ARG A N 1
ATOM 671 C CA . ARG A 1 86 ? -5.010 -4.181 0.280 1.00 96.81 86 ARG A CA 1
ATOM 672 C C . ARG A 1 86 ? -5.458 -3.916 1.720 1.00 96.81 86 ARG A C 1
ATOM 674 O O . ARG A 1 86 ? -6.412 -4.538 2.185 1.00 96.81 86 ARG A O 1
ATOM 681 N N . LEU A 1 87 ? -4.804 -2.982 2.415 1.00 98.06 87 LEU A N 1
ATOM 682 C CA . LEU A 1 87 ? -5.169 -2.590 3.783 1.00 98.06 87 LEU A CA 1
ATOM 683 C C . LEU A 1 87 ? -6.575 -1.980 3.843 1.00 98.06 87 LEU A C 1
ATOM 685 O O . LEU A 1 87 ? -7.363 -2.315 4.728 1.00 98.06 87 LEU A O 1
ATOM 689 N N . ASP A 1 88 ? -6.913 -1.124 2.880 1.00 97.94 88 ASP A N 1
ATOM 690 C CA . ASP A 1 88 ? -8.235 -0.508 2.802 1.00 97.94 88 ASP A CA 1
ATOM 691 C C . ASP A 1 88 ? -9.333 -1.530 2.498 1.00 97.94 88 ASP A C 1
ATOM 693 O O . ASP A 1 88 ? -10.397 -1.492 3.113 1.00 97.94 88 ASP A O 1
ATOM 697 N N . GLY A 1 89 ? -9.082 -2.465 1.578 1.00 97.81 89 GLY A N 1
ATOM 698 C CA . GLY A 1 89 ? -9.995 -3.565 1.271 1.00 97.81 89 GLY A CA 1
ATOM 699 C C . GLY A 1 89 ? -10.267 -4.437 2.494 1.00 97.81 8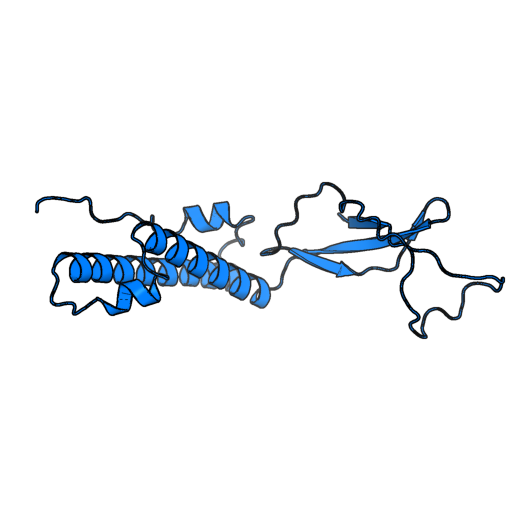9 GLY A C 1
ATOM 700 O O . GLY A 1 89 ? -11.419 -4.767 2.770 1.00 97.81 89 GLY A O 1
ATOM 701 N N . TRP A 1 90 ? -9.231 -4.734 3.279 1.00 97.25 90 TRP A N 1
ATOM 702 C CA . TRP A 1 90 ? -9.385 -5.446 4.543 1.00 97.25 90 TRP A CA 1
ATOM 703 C C . TRP A 1 90 ? -10.209 -4.651 5.565 1.00 97.25 90 TRP A C 1
ATOM 705 O O . TRP A 1 90 ? -11.153 -5.200 6.129 1.00 97.25 90 TRP A O 1
ATOM 715 N N . ALA A 1 91 ? -9.944 -3.356 5.758 1.00 97.44 91 ALA A N 1
ATOM 716 C CA . ALA A 1 91 ? -10.725 -2.520 6.675 1.00 97.44 91 ALA A CA 1
ATOM 717 C C . ALA A 1 91 ? -12.213 -2.438 6.267 1.00 97.44 91 ALA A C 1
ATOM 719 O O . ALA A 1 91 ? -13.103 -2.531 7.115 1.00 97.44 91 ALA A O 1
ATOM 720 N N . ARG A 1 92 ? -12.503 -2.366 4.960 1.00 98.00 92 ARG A N 1
ATOM 721 C CA . ARG A 1 92 ? -13.876 -2.360 4.421 1.00 98.00 92 ARG A CA 1
ATOM 722 C C . ARG A 1 92 ? -14.678 -3.613 4.759 1.00 98.00 92 ARG A C 1
ATOM 724 O O . ARG A 1 92 ? -15.900 -3.525 4.830 1.00 98.00 92 ARG A O 1
ATOM 731 N N . THR A 1 93 ? -14.036 -4.746 5.058 1.00 96.94 93 THR A N 1
ATOM 732 C CA . THR A 1 93 ? -14.746 -5.955 5.528 1.00 96.94 93 THR A CA 1
ATOM 733 C C . THR A 1 93 ? -15.513 -5.738 6.839 1.00 96.94 93 THR A C 1
ATOM 735 O O . THR A 1 93 ? -16.419 -6.507 7.149 1.00 96.94 93 THR A O 1
ATOM 738 N N . ARG A 1 94 ? -15.193 -4.672 7.590 1.00 95.38 94 ARG A N 1
ATOM 739 C CA . ARG A 1 94 ? -15.919 -4.224 8.789 1.00 95.38 94 ARG A CA 1
ATOM 740 C C . ARG A 1 94 ? -16.584 -2.849 8.626 1.00 95.38 94 ARG A C 1
ATOM 742 O O . ARG A 1 94 ? -16.890 -2.198 9.617 1.00 95.38 94 ARG A O 1
ATOM 749 N N . ASN A 1 95 ? -16.879 -2.444 7.388 1.00 95.50 95 ASN A N 1
ATOM 750 C CA . ASN A 1 95 ? -17.592 -1.205 7.033 1.00 95.50 95 ASN A CA 1
ATOM 751 C C . ASN A 1 95 ? -16.858 0.108 7.366 1.00 95.50 95 ASN A C 1
ATOM 753 O O . ASN A 1 95 ? -17.494 1.143 7.539 1.00 95.50 95 ASN A O 1
ATOM 757 N N . TYR A 1 96 ? -15.527 0.086 7.428 1.00 97.00 96 TYR A N 1
ATOM 758 C CA . TYR A 1 96 ? -14.723 1.310 7.419 1.00 97.00 96 TYR A CA 1
ATOM 759 C C . TYR A 1 96 ? -14.483 1.785 5.983 1.00 97.00 96 TYR A C 1
ATOM 761 O O . TYR A 1 96 ? -14.373 0.957 5.081 1.00 97.00 96 TYR A O 1
ATOM 769 N N . ASP A 1 97 ? -14.299 3.089 5.759 1.00 96.94 97 ASP A N 1
ATOM 770 C CA . ASP A 1 97 ? -13.970 3.615 4.418 1.00 96.94 97 ASP A CA 1
ATOM 771 C C . ASP A 1 97 ? -12.599 3.120 3.906 1.00 96.94 97 ASP A C 1
ATOM 773 O O . ASP A 1 97 ? -12.370 2.976 2.698 1.00 96.94 97 ASP A O 1
ATOM 777 N N . GLY A 1 98 ? -11.688 2.844 4.846 1.00 97.69 98 GLY A N 1
ATOM 778 C CA . GLY A 1 98 ? -10.324 2.362 4.639 1.00 97.69 98 GLY A CA 1
ATOM 779 C C . GLY A 1 98 ? -9.555 2.255 5.961 1.00 97.69 98 GLY A C 1
ATOM 780 O O . GLY A 1 98 ? -10.090 2.554 7.033 1.00 97.69 98 GLY A O 1
ATOM 781 N N . VAL A 1 99 ? -8.281 1.862 5.901 1.00 97.62 99 VAL A N 1
ATOM 782 C CA 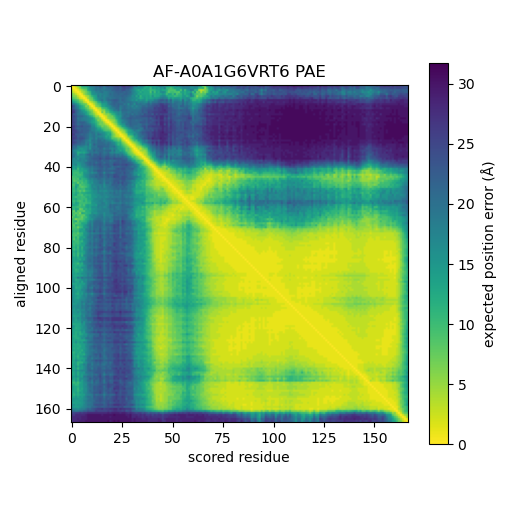. VAL A 1 99 ? -7.435 1.637 7.088 1.00 97.62 99 VAL A CA 1
ATOM 783 C C . VAL A 1 99 ? -7.181 2.926 7.874 1.00 97.62 99 VAL A C 1
ATOM 785 O O . VAL A 1 99 ? -7.037 2.893 9.093 1.00 97.62 99 VAL A O 1
ATOM 788 N N . LEU A 1 100 ? -7.174 4.080 7.197 1.00 97.12 100 LEU A N 1
ATOM 789 C CA . LEU A 1 100 ? -7.054 5.381 7.858 1.00 97.12 100 LEU A CA 1
ATOM 790 C C . LEU A 1 100 ? -8.302 5.710 8.680 1.00 97.12 100 LEU A C 1
ATOM 792 O O . LEU A 1 100 ? -8.166 6.120 9.828 1.00 97.12 100 LEU A O 1
ATOM 796 N N . SER A 1 101 ? -9.496 5.470 8.123 1.00 97.94 101 SER A N 1
ATOM 797 C CA . SER A 1 101 ? -10.775 5.634 8.830 1.00 97.94 101 SER A CA 1
ATOM 798 C C . SER A 1 101 ? -10.831 4.728 10.063 1.00 97.94 101 SER A C 1
ATOM 800 O O . SER A 1 101 ? -11.070 5.210 11.169 1.00 97.94 101 SER A O 1
ATOM 802 N N . LEU A 1 102 ? -10.462 3.450 9.913 1.00 97.44 102 LEU A N 1
ATOM 803 C CA . LEU A 1 102 ? -10.312 2.502 11.022 1.00 97.44 102 LEU A CA 1
ATOM 804 C C . LEU A 1 102 ? -9.382 3.034 12.124 1.00 97.44 102 LEU A C 1
ATOM 806 O O . LEU A 1 102 ? -9.752 3.040 13.296 1.00 97.44 102 LEU A O 1
ATOM 810 N N . ALA A 1 103 ? -8.196 3.525 11.756 1.00 97.25 103 ALA A N 1
ATOM 811 C CA . ALA A 1 103 ? -7.206 4.018 12.711 1.00 97.25 103 ALA A CA 1
ATOM 812 C C . ALA A 1 103 ? -7.681 5.247 13.513 1.00 97.25 103 ALA A C 1
ATOM 814 O O . ALA A 1 103 ? -7.205 5.457 14.629 1.00 97.25 103 ALA A O 1
ATOM 815 N N . THR A 1 104 ? -8.637 6.038 13.004 1.00 97.75 104 THR A N 1
ATOM 816 C CA . THR A 1 104 ? -9.183 7.191 13.752 1.00 97.75 104 THR A CA 1
ATOM 817 C C . THR A 1 104 ? -9.882 6.786 15.053 1.00 97.75 104 THR A C 1
ATOM 819 O O . THR A 1 104 ? -9.962 7.586 15.985 1.00 97.75 104 THR A O 1
ATOM 822 N N . TYR A 1 105 ? -10.325 5.531 15.165 1.00 96.81 105 TYR A N 1
ATOM 823 C CA . TYR A 1 105 ? -11.011 5.008 16.343 1.00 96.81 105 TYR A CA 1
ATOM 824 C C . TYR A 1 105 ? -10.073 4.504 17.451 1.00 96.81 105 TYR A C 1
ATOM 826 O O . TYR A 1 105 ? -10.562 3.936 18.426 1.00 96.81 105 TYR A O 1
ATOM 834 N N . ALA A 1 106 ? -8.757 4.737 17.358 1.00 95.94 106 ALA A N 1
ATOM 835 C CA . ALA A 1 106 ? -7.768 4.264 18.339 1.00 95.94 106 ALA A CA 1
ATOM 836 C C . ALA A 1 106 ? -8.125 4.607 19.797 1.00 95.94 106 ALA A C 1
ATOM 838 O O . ALA A 1 106 ? -7.907 3.800 20.694 1.00 95.94 106 ALA A O 1
ATOM 839 N N . ASN A 1 107 ? -8.735 5.778 20.014 1.00 94.75 107 ASN A N 1
ATOM 840 C CA . ASN A 1 107 ? -9.154 6.267 21.331 1.00 94.75 107 ASN A CA 1
ATOM 841 C C . ASN A 1 107 ? -10.685 6.279 21.500 1.00 94.75 107 ASN A C 1
ATOM 843 O O . ASN A 1 107 ? -11.224 7.096 22.247 1.00 94.75 107 ASN A O 1
ATOM 847 N N . SER A 1 108 ? -11.414 5.436 20.762 1.00 95.94 108 SER A N 1
ATOM 848 C CA . SER A 1 108 ? -12.872 5.367 20.871 1.00 95.94 108 SER A CA 1
ATOM 849 C C . SER A 1 108 ? -13.302 4.917 22.269 1.00 95.94 108 SER A C 1
ATOM 851 O O . SER A 1 108 ? -12.752 3.971 22.826 1.00 95.94 108 SER A O 1
ATOM 853 N N . ALA A 1 109 ? -14.353 5.538 22.810 1.00 96.06 109 ALA A N 1
ATOM 854 C CA . ALA A 1 109 ? -14.992 5.076 24.043 1.00 96.06 109 ALA A CA 1
ATOM 855 C C . ALA A 1 109 ? -15.746 3.743 23.864 1.00 96.06 109 ALA A C 1
ATOM 857 O O . ALA A 1 109 ? -16.140 3.123 24.848 1.00 96.06 109 ALA A O 1
ATOM 858 N N . VAL A 1 110 ? -15.965 3.301 22.619 1.00 95.06 110 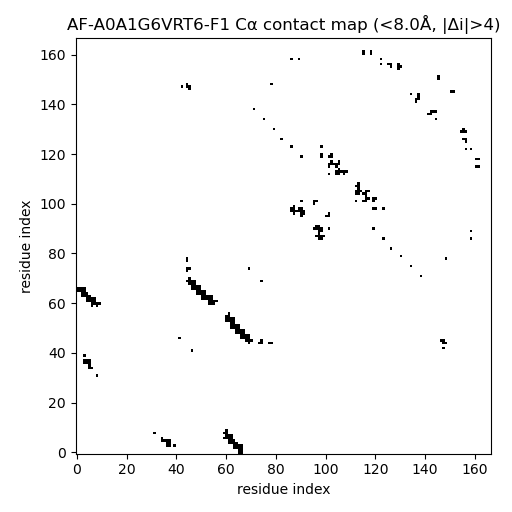VAL A N 1
ATOM 859 C CA . VAL A 1 110 ? -16.576 2.005 22.309 1.00 95.06 110 VAL A CA 1
ATOM 860 C C . VAL A 1 110 ? -15.466 0.948 22.239 1.00 95.06 110 VAL A C 1
ATOM 862 O O . VAL A 1 110 ? -14.674 0.986 21.291 1.00 95.06 110 VAL A O 1
ATOM 865 N N . PRO A 1 111 ? -15.418 -0.033 23.167 1.00 93.12 111 PRO A N 1
ATOM 866 C CA . PRO A 1 111 ? -14.299 -0.977 23.263 1.00 93.12 111 PRO A CA 1
ATOM 867 C C . PRO A 1 111 ? -14.030 -1.753 21.973 1.00 93.12 111 PRO A C 1
ATOM 869 O O . PRO A 1 111 ? -12.877 -1.957 21.601 1.00 93.12 111 PRO A O 1
ATOM 872 N N . ARG A 1 112 ? -15.094 -2.128 21.249 1.00 92.56 112 ARG A N 1
ATOM 873 C CA . ARG A 1 112 ? -14.985 -2.811 19.955 1.00 92.56 112 ARG A CA 1
ATOM 874 C C . ARG A 1 112 ? -14.169 -1.996 18.949 1.00 92.56 112 ARG A C 1
ATOM 876 O O . ARG A 1 112 ? -13.217 -2.517 18.383 1.00 92.56 112 ARG A O 1
ATOM 883 N N . PHE A 1 113 ? -14.512 -0.721 18.762 1.00 94.81 113 PHE A N 1
ATOM 884 C CA . PHE A 1 113 ? -13.847 0.131 17.775 1.00 94.81 113 PHE A CA 1
ATOM 885 C C . PHE A 1 113 ? -12.406 0.460 18.168 1.00 94.81 113 PHE A C 1
ATOM 887 O O . PHE A 1 113 ? -11.545 0.507 17.296 1.00 94.81 113 PHE A O 1
ATOM 894 N N . ALA A 1 114 ? -12.126 0.624 19.464 1.00 95.88 114 ALA A N 1
ATOM 895 C CA . ALA A 1 114 ? -10.760 0.809 19.949 1.00 95.88 114 ALA A CA 1
ATOM 896 C C . ALA A 1 114 ? -9.886 -0.431 19.684 1.00 95.88 114 ALA A C 1
ATOM 898 O O . ALA A 1 114 ? -8.776 -0.304 19.167 1.00 95.88 114 ALA A O 1
ATOM 899 N N . ALA A 1 115 ? -10.398 -1.636 19.966 1.00 95.00 115 ALA A N 1
ATOM 900 C CA . ALA A 1 115 ? -9.685 -2.888 19.707 1.00 95.00 115 ALA A CA 1
ATOM 901 C C . ALA A 1 115 ? -9.434 -3.118 18.204 1.00 95.00 115 ALA A C 1
ATOM 903 O O . ALA A 1 115 ? -8.340 -3.514 17.800 1.00 95.00 115 ALA A O 1
ATOM 904 N N . GLU A 1 116 ? -10.429 -2.831 17.364 1.00 95.69 116 GLU A N 1
ATOM 905 C CA . GLU A 1 116 ? -10.312 -2.920 15.905 1.00 95.69 116 GLU A CA 1
ATOM 906 C C . GLU A 1 116 ? -9.288 -1.927 15.353 1.00 95.69 116 GLU A C 1
ATOM 908 O O . GLU A 1 116 ? -8.441 -2.305 14.541 1.00 95.69 116 GLU A O 1
ATOM 913 N N . ALA A 1 117 ? -9.325 -0.677 15.819 1.00 96.88 117 ALA A N 1
ATOM 914 C CA . ALA A 1 117 ? -8.377 0.355 15.421 1.00 96.88 117 ALA A CA 1
ATOM 915 C C . ALA A 1 117 ? -6.944 0.007 15.830 1.00 96.88 117 ALA A C 1
ATOM 917 O O . ALA A 1 117 ? -6.034 0.134 15.012 1.00 96.88 117 ALA A O 1
ATOM 918 N N . ALA A 1 118 ? -6.747 -0.487 17.057 1.00 96.75 118 ALA A N 1
ATOM 919 C CA . ALA A 1 118 ? -5.444 -0.941 17.531 1.00 96.75 118 ALA A CA 1
ATOM 920 C C . ALA A 1 118 ? -4.874 -2.043 16.624 1.00 96.75 118 ALA A C 1
ATOM 922 O O . ALA A 1 118 ? -3.729 -1.939 16.181 1.00 96.75 118 ALA A O 1
ATOM 923 N N . ARG A 1 119 ? -5.695 -3.040 16.254 1.00 96.62 119 ARG A N 1
ATOM 924 C CA . ARG A 1 119 ? -5.278 -4.075 15.298 1.00 96.62 119 ARG A CA 1
ATOM 925 C C . ARG A 1 119 ? -4.958 -3.497 13.922 1.00 96.62 119 ARG A C 1
ATOM 927 O O . ARG A 1 119 ? -3.975 -3.893 13.300 1.00 96.62 119 ARG A O 1
ATOM 934 N N . GLY A 1 120 ? -5.799 -2.594 13.424 1.00 96.75 120 GLY A N 1
ATOM 935 C CA . GLY A 1 120 ? -5.602 -1.960 12.125 1.00 96.75 120 GLY A CA 1
ATOM 936 C C . GLY A 1 120 ? -4.285 -1.196 12.038 1.00 96.75 120 GLY A C 1
ATOM 937 O O . GLY A 1 120 ? -3.578 -1.311 11.039 1.00 96.75 120 GLY A O 1
ATOM 938 N N . ILE A 1 121 ? -3.934 -0.466 13.098 1.00 97.94 121 ILE A N 1
ATOM 939 C CA . ILE A 1 121 ? -2.663 0.258 13.214 1.00 97.94 121 ILE A CA 1
ATOM 940 C C . ILE A 1 121 ? -1.490 -0.724 13.231 1.00 97.94 121 ILE A C 1
ATOM 942 O O . ILE A 1 121 ? -0.568 -0.564 12.438 1.00 97.94 121 ILE A O 1
ATOM 946 N N . GLU A 1 122 ? -1.555 -1.772 14.053 1.00 97.75 122 GLU A N 1
ATOM 947 C CA . GLU A 1 122 ? -0.512 -2.803 14.129 1.00 97.75 122 GLU A CA 1
ATOM 948 C C . GLU A 1 122 ? -0.240 -3.448 12.758 1.00 97.75 122 GLU A C 1
ATOM 950 O O . GLU A 1 122 ? 0.901 -3.503 12.297 1.00 97.75 122 GLU A O 1
ATOM 955 N N . LEU A 1 123 ? -1.294 -3.898 12.068 1.00 97.50 123 LEU A N 1
ATOM 956 C CA . LEU A 1 123 ? -1.174 -4.538 10.756 1.00 97.50 123 LEU A CA 1
ATOM 957 C C . LEU A 1 123 ? -0.671 -3.577 9.679 1.00 97.50 123 LEU A C 1
ATOM 959 O O . LEU A 1 123 ? 0.120 -3.975 8.820 1.00 97.50 123 LEU A O 1
ATOM 963 N N . ARG A 1 124 ? -1.119 -2.318 9.716 1.00 97.88 124 ARG A N 1
ATOM 964 C CA . ARG A 1 124 ? -0.647 -1.267 8.813 1.00 97.88 124 ARG A CA 1
ATOM 965 C C . ARG A 1 124 ? 0.850 -1.044 8.998 1.00 97.88 124 ARG A C 1
ATOM 967 O O . ARG A 1 124 ? 1.592 -1.078 8.020 1.00 97.88 124 ARG A O 1
ATOM 974 N N . ASP A 1 125 ? 1.288 -0.849 10.234 1.00 97.94 125 ASP A N 1
ATOM 975 C CA . ASP A 1 125 ? 2.679 -0.538 10.551 1.00 97.94 125 ASP A CA 1
ATOM 976 C C . ASP A 1 125 ? 3.597 -1.719 10.187 1.00 97.94 125 ASP A C 1
ATOM 978 O O . ASP A 1 125 ? 4.617 -1.527 9.523 1.00 97.94 125 ASP A O 1
ATOM 982 N N . ALA A 1 126 ? 3.185 -2.954 10.495 1.00 97.94 126 ALA A N 1
ATOM 983 C CA . ALA A 1 126 ? 3.907 -4.162 10.094 1.00 97.94 126 ALA A CA 1
ATOM 984 C C . ALA A 1 126 ? 3.977 -4.334 8.564 1.00 97.94 126 ALA A C 1
ATOM 986 O O . ALA A 1 126 ? 5.016 -4.723 8.027 1.00 97.94 126 ALA A O 1
ATOM 987 N N . THR A 1 127 ? 2.890 -4.024 7.847 1.00 97.94 127 THR A N 1
ATOM 988 C CA . THR A 1 127 ? 2.851 -4.092 6.377 1.00 97.94 127 THR A CA 1
ATOM 989 C C . THR A 1 127 ? 3.835 -3.107 5.756 1.00 97.94 127 THR A C 1
ATOM 991 O O . THR A 1 127 ? 4.602 -3.493 4.874 1.00 97.94 127 THR A O 1
ATOM 994 N N . TRP A 1 128 ? 3.862 -1.859 6.230 1.00 97.88 128 TRP A N 1
ATOM 995 C CA . TRP A 1 128 ? 4.790 -0.853 5.712 1.00 97.88 128 TRP A CA 1
ATOM 996 C C . TRP A 1 128 ? 6.240 -1.176 6.040 1.00 97.88 128 TRP A C 1
ATOM 998 O O . TRP A 1 128 ? 7.087 -1.083 5.153 1.00 97.88 128 TRP A O 1
ATOM 1008 N N . ALA A 1 129 ? 6.522 -1.605 7.272 1.00 97.88 129 ALA A N 1
ATOM 1009 C CA . ALA A 1 129 ? 7.863 -2.021 7.665 1.00 97.88 129 ALA A CA 1
ATOM 1010 C C . ALA A 1 129 ? 8.387 -3.130 6.742 1.00 97.88 129 ALA A C 1
ATOM 1012 O O . ALA A 1 129 ? 9.473 -2.999 6.175 1.00 97.88 129 ALA A O 1
ATOM 1013 N N . LYS A 1 130 ? 7.579 -4.175 6.510 1.00 97.50 130 LYS A N 1
ATOM 1014 C CA . LYS A 1 130 ? 7.981 -5.291 5.650 1.00 97.50 130 LYS A CA 1
ATOM 1015 C C . LYS A 1 130 ? 8.108 -4.893 4.181 1.00 97.50 130 LYS A C 1
ATOM 1017 O O . LYS A 1 130 ? 9.053 -5.310 3.514 1.00 97.50 130 LYS A O 1
ATOM 1022 N N . LEU A 1 131 ? 7.191 -4.073 3.666 1.00 95.75 131 LEU A N 1
ATOM 1023 C CA . LEU A 1 131 ? 7.255 -3.606 2.283 1.00 95.75 131 LEU A CA 1
ATOM 1024 C C . LEU A 1 131 ? 8.540 -2.809 2.026 1.00 95.75 131 LEU A C 1
ATOM 1026 O O . LEU A 1 131 ? 9.231 -3.064 1.041 1.00 95.75 131 LEU A O 1
ATOM 1030 N N . TYR A 1 132 ? 8.883 -1.872 2.911 1.00 95.19 132 TYR A N 1
ATOM 1031 C CA . TYR A 1 132 ? 10.088 -1.061 2.746 1.00 95.19 132 TYR A CA 1
ATOM 1032 C C . TYR A 1 132 ? 11.376 -1.854 2.958 1.00 95.19 132 TYR A C 1
ATOM 1034 O O . TYR A 1 132 ? 12.350 -1.592 2.255 1.00 95.19 132 TYR A O 1
ATOM 1042 N N . GLU A 1 133 ? 11.384 -2.851 3.846 1.00 95.50 133 GLU A N 1
ATOM 1043 C CA . GLU A 1 133 ? 12.490 -3.810 3.965 1.00 95.50 133 GLU A CA 1
ATOM 1044 C C . GLU A 1 133 ? 12.762 -4.498 2.615 1.00 95.50 133 GLU A C 1
ATOM 1046 O O . GLU A 1 133 ? 13.891 -4.483 2.122 1.00 95.50 133 GLU A O 1
ATOM 1051 N N . ILE A 1 134 ? 11.716 -5.031 1.970 1.00 93.19 134 ILE A N 1
ATOM 1052 C CA . ILE A 1 134 ? 11.830 -5.708 0.670 1.00 93.19 134 ILE A CA 1
ATOM 1053 C C . ILE A 1 134 ? 12.317 -4.739 -0.410 1.00 93.19 134 ILE A C 1
ATOM 1055 O O . ILE A 1 134 ? 13.257 -5.058 -1.138 1.00 93.19 134 ILE A O 1
ATOM 1059 N N . LEU A 1 135 ? 11.701 -3.557 -0.520 1.00 90.56 135 LEU A N 1
ATOM 1060 C CA . LEU A 1 135 ? 12.071 -2.568 -1.536 1.00 90.56 135 LEU A CA 1
ATOM 1061 C C . LEU A 1 135 ? 13.516 -2.084 -1.361 1.00 90.56 135 LEU A C 1
ATOM 1063 O O . LEU A 1 135 ? 14.225 -1.937 -2.355 1.00 90.56 135 LEU A O 1
ATOM 1067 N N . THR A 1 136 ? 13.974 -1.905 -0.120 1.00 91.50 136 THR A N 1
ATOM 1068 C CA . THR A 1 136 ? 15.359 -1.515 0.183 1.00 91.50 136 THR A CA 1
ATOM 1069 C C . THR A 1 136 ? 16.343 -2.605 -0.235 1.00 91.50 136 THR A C 1
ATOM 1071 O O . THR A 1 136 ? 17.308 -2.312 -0.936 1.00 91.50 136 THR A O 1
ATOM 1074 N N . ALA A 1 137 ? 16.075 -3.871 0.103 1.00 89.25 137 ALA A N 1
ATOM 1075 C CA . ALA A 1 137 ? 16.930 -4.993 -0.290 1.00 89.25 137 ALA A CA 1
ATOM 1076 C C . ALA A 1 137 ? 16.990 -5.177 -1.820 1.00 89.25 137 ALA A C 1
ATOM 1078 O O . ALA A 1 137 ? 18.032 -5.526 -2.375 1.00 89.25 137 ALA A O 1
ATOM 1079 N N . VAL A 1 138 ? 15.887 -4.906 -2.531 1.00 88.44 138 VAL A N 1
ATOM 1080 C CA . VAL A 1 138 ? 15.881 -4.911 -4.003 1.00 88.44 138 VAL A CA 1
ATOM 1081 C C . VAL A 1 138 ? 16.717 -3.761 -4.567 1.00 88.44 138 VAL A C 1
ATOM 1083 O O . VAL A 1 138 ? 17.508 -3.977 -5.483 1.00 88.44 138 VAL A O 1
ATOM 1086 N N . GLN A 1 139 ? 16.578 -2.549 -4.025 1.00 84.56 139 GLN A N 1
ATOM 1087 C CA . GLN A 1 139 ? 17.364 -1.386 -4.456 1.00 84.56 139 GLN A CA 1
ATOM 1088 C C . GLN A 1 139 ? 18.864 -1.564 -4.191 1.00 84.56 139 GLN A C 1
ATOM 1090 O O . GLN A 1 139 ? 19.681 -1.144 -5.007 1.00 84.56 139 GLN A O 1
ATOM 1095 N N . ALA A 1 140 ? 19.225 -2.229 -3.092 1.00 86.50 140 ALA A N 1
ATOM 1096 C CA . ALA A 1 140 ? 20.602 -2.588 -2.761 1.00 86.50 140 ALA A CA 1
ATOM 1097 C C . ALA A 1 140 ? 21.166 -3.731 -3.631 1.00 86.50 140 ALA A C 1
ATOM 1099 O O . ALA A 1 140 ? 22.359 -4.022 -3.569 1.00 86.50 140 ALA A O 1
ATOM 1100 N N . GLY A 1 141 ? 20.332 -4.384 -4.450 1.00 86.06 141 GLY A N 1
ATOM 1101 C CA . GLY A 1 141 ? 20.729 -5.532 -5.268 1.00 86.06 141 GLY A CA 1
ATOM 1102 C C . GLY A 1 141 ? 20.941 -6.824 -4.473 1.00 86.06 141 GLY A C 1
ATOM 1103 O O . GLY A 1 141 ? 21.450 -7.799 -5.019 1.00 86.06 141 GLY A O 1
ATOM 1104 N N . GLU A 1 142 ? 20.537 -6.857 -3.202 1.00 89.06 142 GLU A N 1
ATOM 1105 C CA . GLU A 1 142 ? 20.673 -8.017 -2.310 1.00 89.06 142 GLU A CA 1
ATOM 1106 C C . GLU A 1 142 ? 19.676 -9.127 -2.657 1.00 89.06 142 GLU A C 1
ATOM 1108 O O . GLU A 1 142 ? 19.904 -10.302 -2.363 1.00 89.06 142 GLU A O 1
ATOM 1113 N N . ARG A 1 143 ? 18.566 -8.767 -3.311 1.00 88.50 143 ARG A N 1
ATOM 1114 C CA . ARG A 1 143 ? 17.568 -9.716 -3.810 1.00 88.50 143 ARG A CA 1
ATOM 1115 C C . ARG A 1 143 ? 16.946 -9.264 -5.133 1.00 88.50 143 ARG A C 1
ATOM 1117 O O . ARG A 1 143 ? 16.832 -8.064 -5.384 1.00 88.50 143 ARG A O 1
ATOM 1124 N N . PRO A 1 144 ? 16.469 -10.203 -5.969 1.00 82.12 144 PRO A N 1
ATOM 1125 C CA . PRO A 1 144 ? 15.678 -9.852 -7.139 1.00 82.12 144 PRO A CA 1
ATOM 1126 C C . PRO A 1 144 ? 14.312 -9.280 -6.732 1.00 82.12 144 PRO A C 1
ATOM 1128 O O . PRO A 1 144 ? 13.709 -9.705 -5.740 1.00 82.12 144 PRO A O 1
ATOM 1131 N N . MET A 1 145 ? 13.804 -8.351 -7.545 1.00 78.12 145 MET A N 1
ATOM 1132 C CA . MET A 1 145 ? 12.430 -7.860 -7.440 1.00 78.12 145 MET A CA 1
ATOM 1133 C C . MET A 1 145 ? 11.441 -9.030 -7.630 1.00 78.12 145 MET A C 1
ATOM 1135 O O . MET A 1 145 ? 11.653 -9.851 -8.534 1.00 78.12 145 MET A O 1
ATOM 1139 N N . PRO A 1 146 ? 10.363 -9.132 -6.824 1.00 81.00 146 PRO A N 1
ATOM 1140 C CA . PRO A 1 146 ? 9.280 -10.075 -7.090 1.00 81.00 146 PRO A CA 1
ATOM 1141 C C . PRO A 1 146 ? 8.736 -9.912 -8.515 1.00 81.00 146 PRO A C 1
ATOM 1143 O O . PRO A 1 146 ? 8.788 -8.832 -9.090 1.00 81.00 146 PRO A O 1
ATOM 1146 N N . ARG A 1 147 ? 8.232 -10.996 -9.114 1.00 75.38 147 ARG A N 1
ATOM 1147 C CA . ARG A 1 147 ? 7.753 -10.975 -10.511 1.00 75.38 147 ARG A CA 1
ATOM 1148 C C . ARG A 1 147 ? 6.279 -10.610 -10.654 1.00 75.38 147 ARG A C 1
ATOM 1150 O O . ARG A 1 147 ? 5.845 -10.312 -11.760 1.00 75.38 147 ARG A O 1
ATOM 1157 N N . THR A 1 148 ? 5.520 -10.715 -9.567 1.00 82.62 148 THR A N 1
ATOM 1158 C CA . THR A 1 148 ? 4.074 -10.477 -9.520 1.00 82.62 148 THR A CA 1
ATOM 1159 C C . THR A 1 148 ? 3.687 -9.877 -8.173 1.00 82.62 148 THR A C 1
ATOM 1161 O O . THR A 1 148 ? 4.376 -10.086 -7.169 1.00 82.62 148 THR A O 1
ATOM 1164 N N . TRP A 1 149 ? 2.575 -9.138 -8.134 1.00 85.81 149 TRP A N 1
ATOM 1165 C CA . TRP A 1 149 ? 2.014 -8.674 -6.861 1.00 85.81 149 TRP A CA 1
ATOM 1166 C C . TRP A 1 149 ? 1.685 -9.829 -5.919 1.00 85.81 149 TRP A C 1
ATOM 1168 O O . TRP A 1 149 ? 1.996 -9.740 -4.741 1.00 85.81 149 TRP A O 1
ATOM 1178 N N . ALA A 1 150 ? 1.146 -10.935 -6.436 1.00 86.69 150 ALA A N 1
ATOM 1179 C CA . ALA A 1 150 ? 0.820 -12.104 -5.622 1.00 86.69 150 ALA A CA 1
ATOM 1180 C C . ALA A 1 150 ? 2.043 -12.660 -4.867 1.00 86.69 150 ALA A C 1
ATOM 1182 O O . ALA A 1 150 ? 1.917 -13.065 -3.716 1.00 86.69 150 ALA A O 1
ATOM 1183 N N . ALA A 1 151 ? 3.229 -12.645 -5.487 1.00 87.25 151 ALA A N 1
ATOM 1184 C CA . ALA A 1 151 ? 4.463 -13.055 -4.821 1.00 87.25 151 ALA A CA 1
ATOM 1185 C C . ALA A 1 151 ? 4.873 -12.072 -3.712 1.00 87.25 151 ALA A C 1
ATOM 1187 O O . ALA A 1 151 ? 5.230 -12.502 -2.622 1.00 87.25 151 ALA A O 1
ATOM 1188 N N . LEU A 1 152 ? 4.775 -10.762 -3.968 1.00 90.06 152 LEU A N 1
ATOM 1189 C CA . LEU A 1 152 ? 5.057 -9.739 -2.956 1.00 90.06 152 LEU A CA 1
ATOM 1190 C C . LEU A 1 152 ? 4.062 -9.815 -1.787 1.00 90.06 152 LEU A C 1
ATOM 1192 O O . LEU A 1 152 ? 4.458 -9.723 -0.631 1.00 90.06 152 LEU A O 1
ATOM 1196 N N . GLU A 1 153 ? 2.779 -10.020 -2.077 1.00 91.56 153 GLU A N 1
ATOM 1197 C CA . GLU A 1 153 ? 1.709 -10.095 -1.083 1.00 91.56 153 GLU A CA 1
ATOM 1198 C C . GLU A 1 153 ? 1.874 -11.272 -0.115 1.00 91.56 153 GLU A C 1
ATOM 1200 O O . GLU A 1 153 ? 1.570 -11.125 1.068 1.00 91.56 153 GLU A O 1
ATOM 1205 N N . GLN A 1 154 ? 2.396 -12.410 -0.581 1.00 93.69 154 GLN A N 1
ATOM 1206 C CA . GLN A 1 154 ? 2.692 -13.568 0.271 1.00 93.69 154 GLN A CA 1
ATOM 1207 C C . GLN A 1 154 ? 3.792 -13.296 1.307 1.00 93.69 154 GLN A C 1
ATOM 1209 O O . GLN A 1 154 ? 3.840 -13.971 2.332 1.00 93.69 154 GLN A O 1
ATOM 1214 N N . GLU A 1 155 ? 4.669 -12.322 1.055 1.00 94.19 155 GLU A N 1
ATOM 1215 C CA . GLU A 1 155 ? 5.716 -11.915 1.997 1.00 94.19 155 GLU A CA 1
ATOM 1216 C C . GLU A 1 155 ? 5.231 -10.866 3.009 1.00 94.19 155 GLU A C 1
ATOM 1218 O O . GLU A 1 155 ? 5.916 -10.604 4.002 1.00 94.19 155 GLU A O 1
ATOM 1223 N N . LEU A 1 156 ? 4.066 -10.251 2.771 1.00 96.31 156 LEU A N 1
ATOM 1224 C CA . LEU A 1 156 ? 3.483 -9.264 3.674 1.00 96.31 156 LEU A CA 1
ATOM 1225 C C . LEU A 1 156 ? 2.754 -9.946 4.842 1.00 96.31 156 LEU A C 1
ATOM 1227 O O . LEU A 1 156 ? 2.211 -11.042 4.687 1.00 96.31 156 LEU A O 1
ATOM 1231 N N . PRO A 1 157 ? 2.658 -9.280 6.009 1.00 96.50 157 PRO A N 1
ATOM 1232 C CA . PRO A 1 157 ? 1.897 -9.800 7.135 1.00 96.50 157 PRO A CA 1
ATOM 1233 C C . PRO A 1 157 ? 0.449 -10.146 6.746 1.00 96.50 157 PRO A C 1
ATOM 1235 O O . PRO A 1 157 ? -0.199 -9.379 6.012 1.00 96.50 157 PRO A O 1
ATOM 1238 N N . PRO A 1 158 ? -0.090 -11.279 7.229 1.00 95.50 158 PRO A N 1
ATOM 1239 C CA . PRO A 1 158 ? -1.469 -11.657 6.963 1.00 95.50 158 PRO A CA 1
ATOM 1240 C C . PRO A 1 158 ? -2.429 -10.693 7.668 1.00 95.50 158 PRO A C 1
ATOM 1242 O O . PRO A 1 158 ? -2.248 -10.348 8.836 1.00 95.50 158 PRO A O 1
ATOM 1245 N N . LEU A 1 159 ? -3.477 -10.270 6.961 1.00 95.56 159 LEU A N 1
ATOM 1246 C CA . LEU A 1 159 ? -4.480 -9.359 7.509 1.00 95.56 159 LEU A CA 1
ATOM 1247 C C . LEU A 1 159 ? -5.603 -10.156 8.169 1.00 95.56 159 LEU A C 1
ATOM 1249 O O . LEU A 1 159 ? -6.568 -10.565 7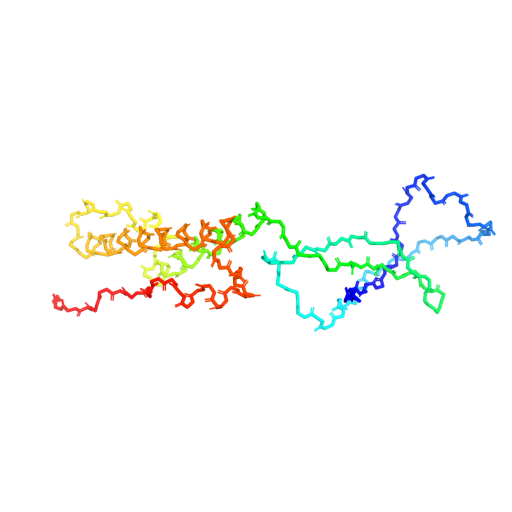.527 1.00 95.56 159 LEU A O 1
ATOM 1253 N N . ILE A 1 160 ? -5.444 -10.398 9.467 1.00 94.50 160 ILE A N 1
ATOM 1254 C CA . ILE A 1 160 ? -6.375 -11.188 10.275 1.00 94.50 160 ILE A CA 1
ATOM 1255 C C . ILE A 1 160 ? -6.943 -10.289 11.369 1.00 94.50 160 ILE A C 1
ATOM 1257 O O . ILE A 1 160 ? -6.195 -9.662 12.131 1.00 94.50 160 ILE A O 1
ATOM 1261 N N . TRP A 1 161 ? -8.271 -10.222 11.429 1.00 92.25 161 TRP A N 1
ATOM 1262 C CA . TRP A 1 161 ? -8.973 -9.598 12.543 1.00 92.25 161 TRP A CA 1
ATOM 1263 C C . TRP A 1 161 ? -8.749 -10.402 13.824 1.00 92.25 161 TRP A C 1
ATOM 1265 O O . TRP A 1 161 ? -8.651 -11.623 13.734 1.00 92.25 161 TRP A O 1
ATOM 1275 N N . PRO A 1 162 ? -8.717 -9.774 15.013 1.00 81.44 162 PRO A N 1
ATOM 1276 C CA . PRO A 1 162 ? -8.801 -10.556 16.232 1.00 81.44 162 PRO A CA 1
ATOM 1277 C C . PRO A 1 162 ? -10.116 -11.337 16.162 1.00 81.44 162 PRO A C 1
ATOM 1279 O O . PRO A 1 162 ? -11.168 -10.751 15.853 1.00 81.44 162 PRO A O 1
ATOM 1282 N N . ASP A 1 163 ? -10.040 -12.653 16.370 1.00 69.25 163 ASP A N 1
ATOM 1283 C CA . ASP A 1 163 ? -11.231 -13.480 16.521 1.00 69.25 163 ASP A CA 1
ATOM 1284 C C . ASP A 1 163 ? -12.151 -12.798 17.532 1.00 69.25 163 ASP A C 1
ATOM 1286 O O . ASP A 1 163 ? -11.686 -12.195 18.504 1.00 69.25 163 ASP A O 1
ATOM 1290 N N . ALA A 1 164 ? -13.457 -12.846 17.275 1.00 54.09 164 ALA A N 1
ATOM 1291 C CA . ALA A 1 164 ? -14.466 -12.320 18.183 1.00 54.09 164 ALA A CA 1
ATOM 1292 C C . ALA A 1 164 ? -14.510 -13.186 19.456 1.00 54.09 164 ALA A C 1
ATOM 1294 O O . ALA A 1 164 ? -15.440 -13.955 19.676 1.00 54.09 164 ALA A O 1
ATOM 1295 N N . ALA A 1 165 ? -13.467 -13.119 20.275 1.00 39.00 165 ALA A N 1
ATOM 1296 C CA . ALA A 1 165 ? -13.414 -13.747 21.574 1.00 39.00 165 ALA A CA 1
ATOM 1297 C C . ALA A 1 165 ? -14.107 -12.817 22.578 1.00 39.00 165 ALA A C 1
ATOM 1299 O O . ALA A 1 165 ? -13.557 -11.793 22.972 1.00 39.00 165 ALA A O 1
ATOM 1300 N N . ALA A 1 166 ? -15.315 -13.234 22.961 1.00 35.97 166 ALA A N 1
ATOM 1301 C CA . ALA A 1 166 ? -16.074 -12.829 24.143 1.00 35.97 166 ALA A CA 1
ATOM 1302 C C . ALA A 1 166 ? -16.463 -11.340 24.248 1.00 35.97 166 ALA A C 1
ATOM 1304 O O . ALA A 1 166 ? -15.793 -10.541 24.902 1.00 35.97 166 ALA A O 1
ATOM 1305 N N . ALA A 1 167 ? -17.627 -11.014 23.684 1.00 33.84 167 ALA A N 1
ATOM 1306 C CA . ALA A 1 167 ? -18.566 -10.102 24.336 1.00 33.84 167 ALA A CA 1
ATOM 1307 C C . ALA A 1 167 ? -19.706 -10.940 24.926 1.00 33.84 167 ALA A C 1
ATOM 1309 O O . ALA A 1 167 ? -20.135 -11.885 24.222 1.00 33.84 167 ALA A O 1
#

Organism: NCBI:txid187868

Radius of gyration: 24.25 Å; Cα contacts (8 Å, |Δi|>4): 167; chains: 1; bounding box: 39×30×77 Å